Protein AF-A0A7W9QA11-F1 (afdb_monomer_lite)

Organism: NCBI:txid1042984

Sequence (104 aa):
MSYDETKQMRYGPDRNISVVKNGVRRGFFGYDYRELQTDPAWEPDESKAVSLEMRAGQFVMAWSTLMHASCTHADWTRDMRMGFSARYVPTSVQVYPGVSEVEK

Radius of gyration: 16.41 Å; chains: 1; bounding box: 38×33×41 Å

Secondary structure (DSSP, 8-state):
--B-TTSPPPP-HHHHSS-EETTEE--BTTB-GGGGBSSTT----GGG-------TT------TTS--------TT-SSPP---------TTSPSSTT-SS---

InterPro domains:
  IPR008775 Phytanoyl-CoA dioxygenase-like [PF05721] (9-72)

Foldseek 3Di:
DQFAPVDDWDAAQPVFQQDQDPNARDGDNRTDRCSRGPDNPDDDPCVPDDDDDDDPPDDDDDDPPDDDDDHDDDPPDPDDDDDDDDDDDDPPDDDQPPDPDDDD

Structure (mmCIF, N/CA/C/O backbone):
data_AF-A0A7W9QA11-F1
#
_entry.id   AF-A0A7W9QA11-F1
#
loop_
_atom_site.group_PDB
_atom_site.id
_atom_site.type_symbol
_atom_site.label_atom_id
_atom_site.label_alt_id
_atom_site.label_comp_id
_atom_site.label_asym_id
_atom_site.label_entity_id
_atom_site.label_seq_id
_atom_site.pdbx_PDB_ins_code
_atom_site.Cartn_x
_atom_site.Cartn_y
_atom_site.Cartn_z
_atom_site.occupancy
_atom_site.B_iso_or_equiv
_atom_site.auth_seq_id
_atom_site.auth_comp_id
_atom_site.auth_asym_id
_atom_site.auth_atom_id
_atom_site.pdbx_PDB_model_num
ATOM 1 N N . MET A 1 1 ? 3.541 0.460 12.101 1.00 69.75 1 MET A N 1
ATOM 2 C CA . MET A 1 1 ? 3.528 0.897 10.690 1.00 69.75 1 MET A CA 1
ATOM 3 C C . MET A 1 1 ? 4.457 2.098 10.598 1.00 69.75 1 MET A C 1
ATOM 5 O O . MET A 1 1 ? 4.439 2.881 11.535 1.00 69.75 1 MET A O 1
ATOM 9 N N . SER A 1 2 ? 5.280 2.231 9.555 1.00 89.38 2 SER A N 1
ATOM 10 C CA . SER A 1 2 ? 6.220 3.366 9.412 1.00 89.38 2 SER A CA 1
ATOM 11 C C . SER A 1 2 ? 5.569 4.637 8.845 1.00 89.38 2 SER A C 1
ATOM 13 O O . SER A 1 2 ? 6.268 5.575 8.464 1.00 89.38 2 SER A O 1
ATOM 15 N N . TYR A 1 3 ? 4.238 4.646 8.761 1.00 92.56 3 TYR A N 1
ATOM 16 C CA . TYR A 1 3 ? 3.424 5.728 8.230 1.00 92.56 3 TYR A CA 1
ATOM 17 C C . TYR A 1 3 ? 2.408 6.161 9.283 1.00 92.56 3 TYR A C 1
ATOM 19 O O . TYR A 1 3 ? 1.849 5.330 10.001 1.00 92.56 3 TYR A O 1
ATOM 27 N N . ASP A 1 4 ? 2.185 7.465 9.345 1.00 93.38 4 ASP A N 1
ATOM 28 C CA . ASP A 1 4 ? 1.196 8.142 10.162 1.00 93.38 4 ASP A CA 1
ATOM 29 C C . ASP A 1 4 ? 0.109 8.703 9.240 1.00 93.38 4 ASP A C 1
ATOM 31 O O . ASP A 1 4 ? 0.259 9.768 8.640 1.00 93.38 4 ASP A O 1
ATOM 35 N N . GLU A 1 5 ? -0.985 7.955 9.113 1.00 87.19 5 GLU A N 1
ATOM 36 C CA . GLU A 1 5 ? -2.126 8.306 8.259 1.00 87.19 5 GLU A CA 1
ATOM 37 C C . GLU A 1 5 ? -2.995 9.433 8.847 1.00 87.19 5 GLU A C 1
ATOM 39 O O . GLU A 1 5 ? -3.975 9.833 8.225 1.00 87.19 5 GLU A O 1
ATOM 44 N N . THR A 1 6 ? -2.639 9.979 10.019 1.00 89.75 6 THR A N 1
ATOM 45 C CA . THR A 1 6 ? -3.261 11.209 10.539 1.00 89.75 6 THR A CA 1
ATOM 46 C C . THR A 1 6 ? -2.671 12.473 9.906 1.00 89.75 6 THR A C 1
ATOM 48 O O . THR A 1 6 ? -3.276 13.544 9.979 1.00 89.75 6 THR A O 1
ATOM 51 N N . LYS A 1 7 ? -1.505 12.364 9.250 1.00 92.19 7 LYS A N 1
ATOM 52 C CA . LYS A 1 7 ? -0.893 13.457 8.486 1.00 92.19 7 LYS A CA 1
ATOM 53 C C . LYS A 1 7 ? -1.645 13.698 7.176 1.00 92.19 7 LYS A C 1
ATOM 55 O O . LYS A 1 7 ? -2.167 12.778 6.553 1.00 92.19 7 LYS A O 1
ATOM 60 N N . GLN A 1 8 ? -1.630 14.945 6.711 1.00 89.56 8 GLN A N 1
ATOM 61 C CA . GLN A 1 8 ? -2.199 15.319 5.418 1.00 89.56 8 GLN A CA 1
ATOM 62 C C . GLN A 1 8 ? -1.132 15.280 4.316 1.00 89.56 8 GLN A C 1
ATOM 64 O O . GLN A 1 8 ? -0.045 15.834 4.479 1.00 89.56 8 GLN A O 1
ATOM 69 N N . MET A 1 9 ? -1.465 14.674 3.173 1.00 92.06 9 MET A N 1
ATOM 70 C CA . MET A 1 9 ? -0.653 14.752 1.954 1.00 92.06 9 MET A CA 1
ATOM 71 C C . MET A 1 9 ? -1.031 15.979 1.125 1.00 92.06 9 MET A C 1
ATOM 73 O O . MET A 1 9 ? -2.208 16.322 0.993 1.00 92.06 9 MET A O 1
ATOM 77 N N . ARG A 1 10 ? -0.043 16.602 0.485 1.00 91.75 10 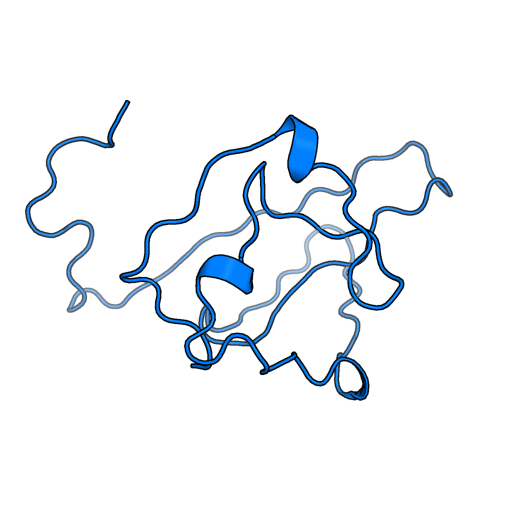ARG A N 1
ATOM 78 C CA . ARG A 1 10 ? -0.264 17.713 -0.444 1.00 91.75 10 ARG A CA 1
ATOM 79 C C . ARG A 1 10 ? -0.538 17.192 -1.850 1.00 91.75 10 ARG A C 1
ATOM 81 O O . ARG A 1 10 ? 0.262 16.451 -2.423 1.00 91.75 10 ARG A O 1
ATOM 88 N N . TYR A 1 11 ? -1.665 17.611 -2.421 1.00 91.56 11 TYR A N 1
ATOM 89 C CA . TYR A 1 11 ? -1.991 17.310 -3.811 1.00 91.56 11 TYR A CA 1
ATOM 90 C C . TYR A 1 11 ? -1.089 18.112 -4.756 1.00 91.56 11 TYR A C 1
ATOM 92 O O . TYR A 1 11 ? -0.961 19.329 -4.627 1.00 91.56 11 TYR A O 1
ATOM 100 N N . GLY A 1 12 ? -0.449 17.429 -5.702 1.00 90.44 12 GLY A N 1
ATOM 101 C CA . GLY A 1 12 ? 0.494 18.036 -6.638 1.00 90.44 12 GLY A CA 1
ATOM 102 C C . GLY A 1 12 ? 0.705 17.159 -7.869 1.00 90.44 12 GLY A C 1
ATOM 103 O O . GLY A 1 12 ? 1.790 16.596 -8.018 1.00 90.44 12 GLY A O 1
ATOM 104 N N . PRO A 1 13 ? -0.299 17.015 -8.751 1.00 86.81 13 PRO A N 1
ATOM 105 C CA . PRO A 1 13 ? -0.278 16.050 -9.850 1.00 86.81 13 PRO A CA 1
ATOM 106 C C . PRO A 1 13 ? 0.889 16.274 -10.817 1.00 86.81 13 PRO A C 1
ATOM 108 O O . PRO A 1 13 ? 1.548 15.308 -11.191 1.00 86.81 13 PRO A O 1
ATOM 111 N N . ASP A 1 14 ? 1.229 17.528 -11.118 1.00 83.31 14 ASP A N 1
ATOM 112 C CA . ASP A 1 14 ? 2.354 17.867 -12.004 1.00 83.31 14 ASP A CA 1
ATOM 113 C C . ASP A 1 14 ? 3.715 17.497 -11.405 1.00 83.31 14 ASP A C 1
ATOM 115 O O . ASP A 1 14 ? 4.671 17.212 -12.121 1.00 83.31 14 ASP A O 1
ATOM 119 N N . ARG A 1 15 ? 3.809 17.503 -10.070 1.00 78.25 15 ARG A N 1
ATOM 120 C CA . ARG A 1 15 ? 5.044 17.205 -9.334 1.00 78.25 15 ARG A CA 1
ATOM 121 C C . ARG A 1 15 ? 5.187 15.723 -9.011 1.00 78.25 15 ARG A C 1
ATOM 123 O O . ARG A 1 15 ? 6.306 15.259 -8.835 1.00 78.25 15 ARG A O 1
ATOM 130 N N . ASN A 1 16 ? 4.070 15.001 -8.917 1.00 81.31 16 ASN A N 1
ATOM 131 C CA . ASN A 1 16 ? 4.011 13.634 -8.395 1.00 81.31 16 ASN A CA 1
ATOM 132 C C . ASN A 1 16 ? 3.711 12.572 -9.467 1.00 81.31 16 ASN A C 1
ATOM 134 O O . ASN A 1 16 ? 3.719 11.374 -9.166 1.00 81.31 16 ASN A O 1
ATOM 138 N N . ILE A 1 17 ? 3.478 12.976 -10.719 1.00 74.25 17 ILE A N 1
ATOM 139 C CA . ILE A 1 17 ? 3.433 12.068 -11.868 1.00 74.25 17 ILE A CA 1
ATOM 140 C C . ILE A 1 17 ? 4.869 11.689 -12.257 1.00 74.25 17 ILE A C 1
ATOM 142 O O . ILE A 1 17 ? 5.671 12.525 -12.653 1.00 74.25 17 ILE A O 1
ATOM 146 N N . SER A 1 18 ? 5.189 10.395 -12.177 1.00 71.69 18 SER A N 1
ATOM 147 C CA . SER A 1 18 ? 6.455 9.814 -12.666 1.00 71.69 18 SER A CA 1
ATOM 148 C C . SER A 1 18 ? 7.739 10.225 -11.927 1.00 71.69 18 SER A C 1
ATOM 150 O O . SER A 1 18 ? 8.822 10.183 -12.510 1.00 71.69 18 SER A O 1
ATOM 152 N N . VAL A 1 19 ? 7.654 10.542 -10.632 1.00 85.19 19 VAL A N 1
ATOM 153 C CA . VAL A 1 19 ? 8.840 10.776 -9.790 1.00 85.19 19 VAL A CA 1
ATOM 154 C C . VAL A 1 19 ? 9.668 9.494 -9.677 1.00 85.19 19 VAL A C 1
ATOM 156 O O . VAL A 1 19 ? 9.137 8.424 -9.367 1.00 85.19 19 VAL A O 1
ATOM 159 N N . VAL A 1 20 ? 10.978 9.593 -9.906 1.00 89.25 20 VAL A N 1
ATOM 160 C CA . VAL A 1 20 ? 11.912 8.483 -9.681 1.00 89.25 20 VAL A CA 1
ATOM 161 C C . VAL A 1 20 ? 12.254 8.420 -8.193 1.00 89.25 20 VAL A C 1
ATOM 163 O O . VAL A 1 20 ? 12.779 9.376 -7.629 1.00 89.25 20 VAL A O 1
ATOM 166 N N . LYS A 1 21 ? 11.945 7.290 -7.556 1.00 89.81 21 LYS A N 1
ATOM 167 C CA . LYS A 1 21 ? 12.222 6.995 -6.145 1.00 89.81 21 LYS A CA 1
ATOM 168 C C . LYS A 1 21 ? 13.038 5.709 -6.105 1.00 89.81 21 LYS A C 1
ATOM 170 O O . LYS A 1 21 ? 12.569 4.690 -6.605 1.00 89.81 21 LYS A O 1
ATOM 175 N N . ASN A 1 22 ? 14.269 5.779 -5.601 1.00 87.62 22 ASN A N 1
ATOM 176 C CA . ASN A 1 22 ? 15.206 4.648 -5.559 1.00 87.62 22 ASN A CA 1
ATOM 177 C C . ASN A 1 22 ? 15.358 3.932 -6.916 1.00 87.62 22 ASN A C 1
ATOM 179 O O . ASN A 1 22 ? 15.342 2.711 -7.012 1.00 87.62 22 ASN A O 1
ATOM 183 N N . GLY A 1 23 ? 15.460 4.715 -7.997 1.00 88.88 23 GLY A N 1
ATOM 184 C CA . GLY A 1 23 ? 15.621 4.202 -9.363 1.00 88.88 23 GLY A CA 1
ATOM 185 C C . GLY A 1 23 ? 14.331 3.724 -10.045 1.00 88.88 23 GLY A C 1
ATOM 186 O O . GLY A 1 23 ? 14.3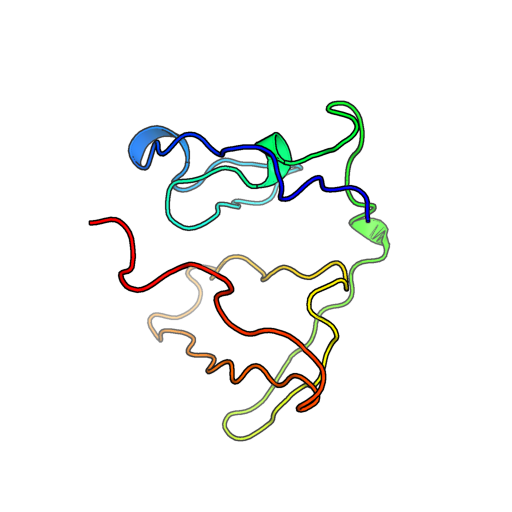68 3.400 -11.230 1.00 88.88 23 GLY A O 1
ATOM 187 N N . VAL A 1 24 ? 13.180 3.732 -9.360 1.00 89.00 24 VAL A N 1
ATOM 188 C CA . VAL A 1 24 ? 11.890 3.279 -9.909 1.00 89.00 24 VAL A CA 1
ATOM 189 C C . VAL A 1 24 ? 10.909 4.446 -10.029 1.00 89.00 24 VAL A C 1
ATOM 191 O O . VAL A 1 24 ? 10.751 5.241 -9.105 1.00 89.00 24 VAL A O 1
ATOM 194 N N . ARG A 1 25 ? 10.200 4.555 -11.162 1.00 89.94 25 ARG A N 1
ATOM 195 C CA . ARG A 1 25 ? 9.115 5.540 -11.325 1.00 89.94 25 ARG A CA 1
ATOM 196 C C . ARG A 1 25 ? 7.931 5.145 -10.441 1.00 89.94 25 ARG A C 1
ATOM 198 O O . ARG A 1 25 ? 7.325 4.096 -10.652 1.00 89.94 25 ARG A O 1
ATOM 205 N N . ARG A 1 26 ? 7.591 5.978 -9.455 1.00 91.50 26 ARG A N 1
ATOM 206 C CA . ARG A 1 26 ? 6.515 5.716 -8.486 1.00 91.50 26 ARG A CA 1
ATOM 207 C C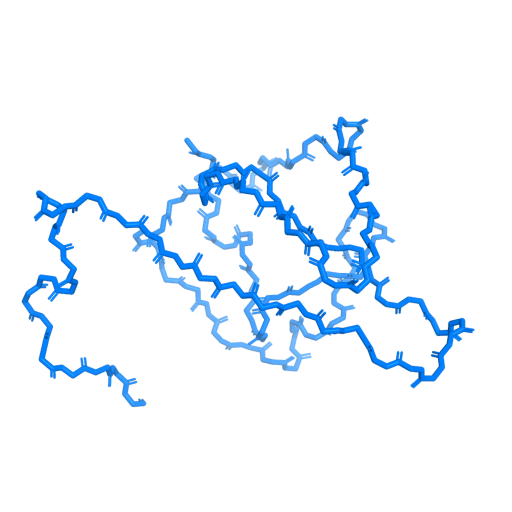 . ARG A 1 26 ? 5.731 6.990 -8.171 1.00 91.50 26 ARG A C 1
ATOM 209 O O . ARG A 1 26 ? 6.292 8.077 -8.082 1.00 91.50 26 ARG A O 1
ATOM 216 N N . GLY A 1 27 ? 4.439 6.835 -7.906 1.00 91.56 27 GLY A N 1
ATOM 217 C CA . GLY A 1 27 ? 3.547 7.917 -7.485 1.00 91.56 27 GLY A CA 1
ATOM 218 C C . GLY A 1 27 ? 2.316 7.369 -6.766 1.00 91.56 27 GLY A C 1
ATOM 219 O O . GLY A 1 27 ? 2.141 6.153 -6.686 1.00 91.56 27 GLY A O 1
ATOM 220 N N . PHE A 1 28 ? 1.476 8.263 -6.244 1.00 93.44 28 PHE A N 1
ATOM 221 C CA . PHE A 1 28 ? 0.231 7.898 -5.569 1.00 93.44 28 PHE A CA 1
ATOM 222 C C . PHE A 1 28 ? -0.899 8.853 -5.973 1.00 93.44 28 PHE A C 1
ATOM 224 O O . PHE A 1 28 ? -1.226 9.778 -5.244 1.00 93.44 28 PHE A O 1
ATOM 231 N N . PHE A 1 29 ? -1.462 8.673 -7.173 1.00 91.81 29 PHE A N 1
ATOM 232 C CA . PHE A 1 29 ? -2.627 9.436 -7.665 1.00 91.81 29 PHE A CA 1
ATOM 233 C C . PHE A 1 29 ? -2.490 10.975 -7.579 1.00 91.81 29 PHE A C 1
ATOM 235 O O . PHE A 1 29 ? -3.452 11.679 -7.294 1.00 91.81 29 PHE A O 1
ATOM 242 N N . GLY A 1 30 ? -1.286 11.507 -7.817 1.00 92.38 30 GLY A N 1
ATOM 243 C CA . GLY A 1 30 ? -0.988 12.943 -7.695 1.00 92.38 30 GLY A CA 1
ATOM 244 C C . GLY A 1 30 ? -0.481 13.385 -6.315 1.00 92.38 30 GLY A C 1
ATOM 245 O O . GLY A 1 30 ? -0.123 14.549 -6.143 1.00 92.38 30 GLY A O 1
ATOM 246 N N . TYR A 1 31 ? -0.363 12.458 -5.367 1.00 93.38 31 TYR A N 1
ATOM 247 C CA . TYR A 1 31 ? 0.265 12.633 -4.056 1.00 93.38 31 TYR A CA 1
ATOM 248 C C . TYR A 1 31 ? 1.599 11.873 -3.954 1.00 93.38 31 TYR A C 1
ATOM 250 O O . TYR A 1 31 ? 1.941 11.033 -4.799 1.00 93.38 31 TYR A O 1
ATOM 258 N N . ASP A 1 32 ? 2.334 12.136 -2.871 1.00 94.00 32 ASP A N 1
ATOM 259 C CA . ASP A 1 32 ? 3.512 11.377 -2.458 1.00 94.00 32 ASP A CA 1
ATOM 260 C C . ASP A 1 32 ? 3.305 10.759 -1.067 1.00 94.00 32 ASP A C 1
ATOM 262 O O . ASP A 1 32 ? 3.392 11.443 -0.052 1.00 94.00 32 ASP A O 1
ATOM 266 N N . TYR A 1 33 ? 3.098 9.438 -1.017 1.00 94.25 33 TYR A N 1
ATOM 267 C CA . TYR A 1 33 ? 2.871 8.701 0.235 1.00 94.25 33 TYR A CA 1
ATOM 268 C C . TYR A 1 33 ? 4.040 8.797 1.235 1.00 94.25 33 TYR A C 1
ATOM 270 O O . TYR A 1 33 ? 3.867 8.501 2.414 1.00 94.25 33 TYR A O 1
ATOM 278 N N . ARG A 1 34 ? 5.238 9.226 0.801 1.00 93.75 34 ARG A N 1
ATOM 279 C CA . ARG A 1 34 ? 6.372 9.479 1.708 1.00 93.75 34 ARG A CA 1
ATOM 280 C C . ARG A 1 34 ? 6.104 10.626 2.682 1.00 93.75 34 ARG A C 1
ATOM 282 O O . ARG A 1 34 ? 6.658 10.616 3.771 1.00 93.75 34 ARG A O 1
ATOM 289 N N . GLU A 1 35 ? 5.217 11.566 2.343 1.00 94.62 35 GLU A N 1
ATOM 290 C CA . GLU A 1 35 ? 4.820 12.645 3.264 1.00 94.62 35 GLU A CA 1
ATOM 291 C C . GLU A 1 35 ? 4.143 12.109 4.540 1.00 94.62 35 GLU A C 1
ATOM 293 O O . GLU A 1 35 ? 4.157 12.773 5.576 1.00 94.62 35 GLU A O 1
ATOM 298 N N . LEU A 1 36 ? 3.608 10.885 4.487 1.00 95.38 36 LEU A N 1
ATOM 299 C CA . LEU A 1 36 ? 3.019 10.205 5.635 1.00 95.38 36 LEU A CA 1
ATOM 300 C C . LEU A 1 36 ? 4.047 9.457 6.492 1.00 95.38 36 LEU A C 1
ATOM 302 O O . LEU A 1 36 ? 3.676 8.946 7.543 1.00 95.38 36 LEU A O 1
ATOM 306 N N . GLN A 1 37 ? 5.320 9.348 6.096 1.00 95.88 37 GLN A N 1
ATOM 307 C CA . GLN A 1 37 ? 6.312 8.621 6.895 1.00 95.88 37 GLN A CA 1
ATOM 308 C C . GLN A 1 37 ? 6.431 9.226 8.299 1.00 95.88 37 GLN A C 1
ATOM 310 O O . GLN A 1 37 ? 6.444 10.448 8.480 1.00 95.88 37 GLN A O 1
ATOM 315 N N . THR A 1 38 ? 6.498 8.371 9.320 1.00 94.06 38 THR A N 1
ATOM 316 C CA . THR A 1 38 ? 6.729 8.817 10.700 1.00 94.06 38 THR A CA 1
ATOM 317 C C . THR A 1 38 ? 8.123 9.434 10.828 1.00 94.06 38 THR A C 1
ATOM 319 O O . THR A 1 38 ? 8.251 10.523 11.382 1.00 94.06 38 THR A O 1
ATOM 322 N N . ASP A 1 39 ? 9.125 8.770 10.247 1.00 94.56 39 ASP A N 1
ATOM 323 C CA . ASP A 1 39 ? 10.505 9.240 10.114 1.00 94.56 39 ASP A CA 1
ATOM 324 C C . ASP A 1 39 ? 10.806 9.557 8.633 1.00 94.56 39 ASP A C 1
ATOM 326 O O . ASP A 1 39 ? 10.794 8.634 7.815 1.00 94.56 39 ASP A O 1
ATOM 330 N N . PRO A 1 40 ? 11.081 10.823 8.265 1.00 92.75 40 PRO A N 1
ATOM 331 C CA . PRO A 1 40 ? 11.404 11.208 6.888 1.00 92.75 40 PRO A CA 1
ATOM 332 C C . PRO A 1 40 ? 12.686 10.582 6.320 1.00 92.75 40 PRO A C 1
ATOM 334 O O . PRO A 1 40 ? 12.876 10.610 5.106 1.00 92.75 40 PRO A O 1
ATOM 337 N N . ALA A 1 41 ? 13.585 10.078 7.171 1.00 93.56 41 ALA A N 1
ATOM 338 C CA . ALA A 1 41 ? 14.811 9.403 6.747 1.00 93.56 41 ALA A CA 1
ATOM 339 C C . ALA A 1 41 ? 14.618 7.891 6.548 1.00 93.56 41 ALA A C 1
ATOM 341 O O . ALA A 1 41 ? 15.512 7.213 6.039 1.00 93.56 41 ALA A O 1
ATOM 342 N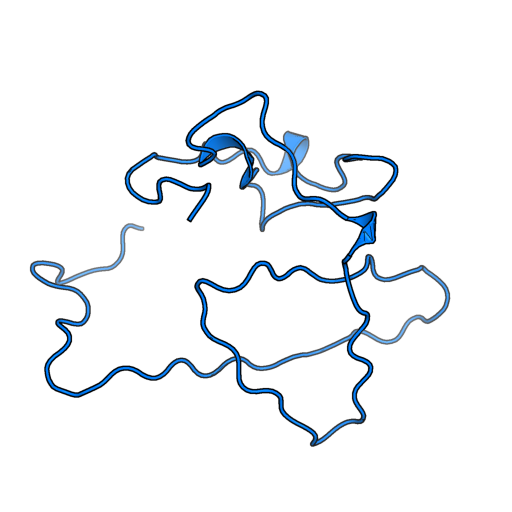 N . TRP A 1 42 ? 13.473 7.346 6.963 1.00 94.44 42 TRP A N 1
ATOM 343 C CA . TRP A 1 42 ? 13.177 5.933 6.795 1.00 94.44 42 TRP A CA 1
ATOM 344 C C . TRP A 1 42 ? 12.814 5.617 5.341 1.00 94.44 42 TRP A C 1
ATOM 346 O O . TRP A 1 42 ? 12.028 6.315 4.699 1.00 94.44 42 TRP A O 1
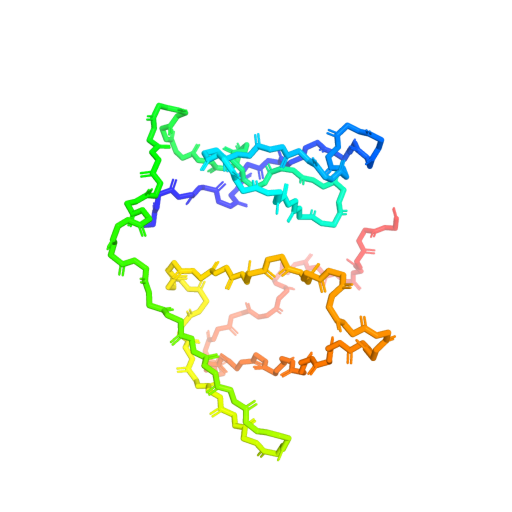ATOM 356 N N . GLU A 1 43 ? 13.316 4.490 4.843 1.00 93.31 43 GLU A N 1
ATOM 357 C CA . GLU A 1 43 ? 12.968 3.963 3.527 1.00 93.31 43 GLU A CA 1
ATOM 358 C C . GLU A 1 43 ? 12.520 2.497 3.622 1.00 93.31 43 GLU A C 1
ATOM 360 O O . GLU A 1 43 ? 13.028 1.742 4.460 1.00 93.31 43 GLU A O 1
ATOM 365 N N . PRO A 1 44 ? 11.577 2.056 2.768 1.00 93.38 44 PRO A N 1
ATOM 366 C CA . PRO A 1 44 ? 11.273 0.641 2.624 1.00 93.38 44 PRO A CA 1
ATOM 367 C C . PRO A 1 44 ? 12.515 -0.146 2.190 1.00 93.38 44 PRO A C 1
ATOM 369 O O . PRO A 1 44 ? 13.209 0.239 1.252 1.00 93.38 44 PRO A O 1
ATOM 372 N N . ASP A 1 45 ? 12.748 -1.298 2.814 1.00 94.06 45 ASP A N 1
ATOM 373 C CA . ASP A 1 45 ? 13.773 -2.244 2.369 1.00 94.06 45 ASP A CA 1
ATOM 374 C C . ASP A 1 45 ? 13.289 -2.985 1.110 1.00 94.06 45 ASP A C 1
ATOM 376 O O . ASP A 1 45 ? 12.753 -4.095 1.177 1.00 94.06 45 ASP A O 1
ATOM 380 N N . GLU A 1 46 ? 13.439 -2.342 -0.053 1.00 93.12 46 GLU A N 1
ATOM 381 C CA . GLU A 1 46 ? 13.001 -2.895 -1.341 1.00 93.12 46 GLU A CA 1
ATOM 382 C C . GLU A 1 46 ? 13.765 -4.179 -1.728 1.00 93.12 46 GLU A C 1
ATOM 384 O O . GLU A 1 46 ? 13.275 -4.937 -2.563 1.00 93.12 46 GLU A O 1
ATOM 389 N N . SER A 1 47 ? 14.898 -4.502 -1.080 1.00 95.06 47 SER A N 1
ATOM 390 C CA . SER A 1 47 ? 15.633 -5.758 -1.321 1.00 95.06 47 SER A CA 1
ATOM 391 C C . SER A 1 47 ? 14.862 -7.009 -0.882 1.00 95.06 47 SER A C 1
ATOM 393 O O . SER A 1 47 ? 15.117 -8.107 -1.373 1.00 95.06 47 SER A O 1
ATOM 395 N N . LYS A 1 48 ? 13.888 -6.840 0.020 1.00 95.75 48 LYS A N 1
ATOM 396 C CA . LYS A 1 48 ? 13.001 -7.906 0.509 1.00 95.75 48 LYS A CA 1
ATOM 397 C C . LYS A 1 48 ? 11.656 -7.944 -0.214 1.00 95.75 48 LYS A C 1
ATOM 399 O O . LYS A 1 48 ? 10.798 -8.752 0.142 1.00 95.75 48 LYS A O 1
ATOM 404 N N . ALA A 1 49 ? 11.437 -7.063 -1.190 1.00 96.12 49 ALA A N 1
ATOM 405 C CA . ALA A 1 49 ? 10.196 -7.038 -1.946 1.00 96.12 49 ALA A CA 1
ATOM 406 C C . ALA A 1 49 ? 10.061 -8.302 -2.809 1.00 96.12 49 ALA A C 1
ATOM 408 O O . ALA A 1 49 ? 11.008 -8.737 -3.463 1.00 96.12 49 ALA A O 1
ATOM 409 N N . VAL A 1 50 ? 8.856 -8.869 -2.839 1.00 96.94 50 VAL A N 1
ATOM 410 C CA . VAL A 1 50 ? 8.521 -10.026 -3.677 1.00 96.94 50 VAL A CA 1
ATOM 411 C C . VAL A 1 50 ? 7.502 -9.624 -4.735 1.00 96.94 50 VAL A C 1
ATOM 413 O O . VAL A 1 50 ? 6.545 -8.902 -4.449 1.00 96.94 50 VAL A O 1
ATOM 416 N N . SER A 1 51 ? 7.710 -10.085 -5.970 1.00 96.56 51 SER A N 1
ATOM 417 C CA . SER A 1 51 ? 6.755 -9.869 -7.059 1.00 96.56 51 SER A CA 1
ATOM 418 C C . SER A 1 51 ? 5.627 -10.889 -6.975 1.00 96.56 51 SER A C 1
ATOM 420 O O . SER A 1 51 ? 5.873 -12.081 -6.799 1.00 96.56 51 SER A O 1
ATOM 422 N N . LEU A 1 52 ? 4.391 -10.416 -7.124 1.00 96.94 52 LEU A N 1
ATOM 423 C CA . LEU A 1 52 ? 3.205 -11.261 -7.161 1.00 96.94 52 LEU A CA 1
ATOM 424 C C . LEU A 1 52 ? 2.566 -11.184 -8.548 1.00 96.94 52 LEU A C 1
ATOM 426 O O . LEU A 1 52 ? 1.775 -10.288 -8.838 1.00 96.94 52 LEU A O 1
ATOM 430 N N . GLU A 1 53 ? 2.934 -12.126 -9.408 1.00 96.19 53 GLU A N 1
ATOM 431 C CA . GLU A 1 53 ? 2.333 -12.276 -10.731 1.00 96.19 53 GLU A CA 1
ATOM 432 C C . GLU A 1 53 ? 1.027 -13.064 -10.643 1.00 96.19 53 GLU A C 1
ATOM 434 O O . GLU A 1 53 ? 0.923 -14.060 -9.925 1.00 96.19 53 GLU A O 1
ATOM 439 N N . MET A 1 54 ? 0.011 -12.612 -11.376 1.00 97.69 54 MET A N 1
ATOM 440 C CA . MET A 1 54 ? -1.334 -13.175 -11.315 1.00 97.69 54 MET A CA 1
ATOM 441 C C . MET A 1 54 ? -1.947 -13.249 -12.711 1.00 97.69 54 MET A C 1
ATOM 443 O O . MET A 1 54 ? -1.787 -12.344 -13.529 1.00 97.69 54 MET A O 1
ATOM 447 N N . ARG A 1 55 ? -2.690 -14.324 -12.970 1.00 98.06 55 ARG A N 1
ATOM 448 C CA . ARG A 1 55 ? -3.520 -14.497 -14.166 1.00 98.06 55 ARG A CA 1
ATOM 449 C C . ARG A 1 55 ? -4.898 -13.875 -13.945 1.00 98.06 55 ARG A C 1
ATOM 451 O O . ARG A 1 55 ? -5.371 -13.778 -12.811 1.00 98.06 55 ARG A O 1
ATOM 458 N N . ALA A 1 56 ? -5.570 -13.506 -15.036 1.00 98.06 56 ALA A N 1
ATOM 459 C CA . ALA A 1 56 ? -6.945 -13.016 -14.982 1.00 98.06 56 ALA A CA 1
ATOM 460 C C . ALA A 1 56 ? -7.854 -14.015 -14.235 1.00 98.06 56 ALA A C 1
ATOM 462 O O . ALA A 1 56 ? -7.843 -15.210 -14.527 1.00 98.06 56 ALA A O 1
ATOM 463 N N . GLY A 1 57 ? -8.609 -13.516 -13.253 1.00 98.25 57 GLY A N 1
ATOM 464 C CA . GLY A 1 57 ? -9.488 -14.316 -12.391 1.00 98.25 57 GLY A CA 1
ATOM 465 C C . GLY A 1 57 ? -8.872 -14.771 -11.061 1.00 98.25 57 GLY A C 1
ATOM 466 O O . GLY A 1 57 ? -9.610 -15.231 -10.193 1.00 98.25 57 GLY A O 1
ATOM 467 N N . GLN A 1 58 ? -7.559 -14.624 -10.851 1.00 98.62 58 GLN A N 1
ATOM 468 C CA . GLN A 1 58 ? -6.943 -14.875 -9.542 1.00 98.62 58 GLN A CA 1
ATOM 469 C C . GLN A 1 58 ? -7.135 -13.686 -8.587 1.00 98.62 58 GLN A C 1
ATOM 471 O O . GLN A 1 58 ? -7.291 -12.544 -9.020 1.00 98.62 58 GLN A O 1
ATOM 476 N N . PHE A 1 59 ? -7.072 -13.948 -7.278 1.00 98.44 59 PHE A N 1
ATOM 477 C CA . PHE A 1 59 ? -7.101 -12.923 -6.231 1.00 98.44 59 PHE A CA 1
ATOM 478 C C . PHE A 1 59 ? -6.006 -13.167 -5.183 1.00 98.44 59 PHE A C 1
ATOM 480 O O . PHE A 1 59 ? -5.507 -14.281 -5.030 1.00 98.44 59 PHE A O 1
ATOM 487 N N . VAL A 1 60 ? -5.647 -12.109 -4.458 1.00 98.06 60 VAL A N 1
ATOM 488 C CA . VAL A 1 60 ? -4.761 -12.151 -3.291 1.00 98.06 60 VAL A CA 1
ATOM 489 C C . VAL A 1 60 ? -5.454 -11.460 -2.126 1.00 98.06 60 VAL A C 1
ATOM 491 O O . VAL A 1 60 ? -6.147 -10.460 -2.314 1.00 98.06 60 VAL A O 1
ATOM 494 N N . MET A 1 61 ? -5.272 -11.996 -0.922 1.00 98.31 61 MET A N 1
ATOM 495 C CA . MET A 1 61 ? -5.708 -11.359 0.315 1.00 98.31 61 MET A CA 1
ATOM 496 C C . MET A 1 61 ? -4.482 -10.892 1.085 1.00 98.31 61 MET A C 1
ATOM 498 O O . MET A 1 61 ? -3.571 -11.674 1.348 1.00 98.31 61 MET A O 1
ATOM 502 N N . ALA A 1 62 ? -4.472 -9.618 1.451 1.00 97.12 62 ALA A N 1
ATOM 503 C CA . ALA A 1 62 ? -3.425 -9.021 2.257 1.00 97.12 62 ALA A CA 1
ATOM 504 C C . ALA A 1 62 ? -4.037 -7.984 3.196 1.00 97.12 62 ALA A C 1
ATOM 506 O O . ALA A 1 62 ? -5.031 -7.333 2.865 1.00 97.12 62 ALA A O 1
ATOM 507 N N . TRP A 1 63 ? -3.424 -7.818 4.363 1.00 97.62 63 TRP A N 1
ATOM 508 C CA . TRP A 1 63 ? -3.729 -6.693 5.236 1.00 97.62 63 TRP A CA 1
ATOM 509 C C . TRP A 1 63 ? -3.334 -5.384 4.554 1.00 97.62 63 TRP A C 1
ATOM 511 O O . TRP A 1 63 ? -2.259 -5.302 3.967 1.00 97.62 63 TRP A O 1
ATOM 521 N N . SER A 1 64 ? -4.153 -4.336 4.680 1.00 95.06 64 SER A N 1
ATOM 522 C CA . SER A 1 64 ? -3.788 -3.001 4.178 1.00 95.06 64 SER A CA 1
ATOM 523 C C . SER A 1 64 ? -2.544 -2.435 4.866 1.00 95.06 64 SER A C 1
ATOM 525 O O . SER A 1 64 ? -1.849 -1.612 4.284 1.00 95.06 64 SER A O 1
ATOM 527 N N . THR A 1 65 ? -2.244 -2.910 6.078 1.00 94.25 65 THR A N 1
ATOM 528 C CA . THR A 1 65 ? -1.053 -2.551 6.853 1.00 94.25 65 THR A CA 1
ATOM 529 C C . THR A 1 65 ? 0.230 -3.233 6.366 1.00 94.25 65 THR A C 1
ATOM 531 O O . THR A 1 65 ? 1.316 -2.886 6.833 1.00 94.25 65 THR A O 1
ATOM 534 N N . LEU A 1 66 ? 0.129 -4.200 5.443 1.00 95.25 66 LEU A N 1
ATOM 535 C CA . LEU A 1 66 ? 1.281 -4.802 4.777 1.00 95.25 66 LEU A CA 1
ATOM 536 C C . LEU A 1 66 ? 1.960 -3.758 3.886 1.00 95.25 66 LEU A C 1
ATOM 538 O O . LEU A 1 66 ? 1.286 -3.029 3.162 1.00 95.25 66 LEU A O 1
ATOM 542 N N . MET A 1 67 ? 3.291 -3.735 3.860 1.00 95.69 67 MET A N 1
ATOM 543 C CA . MET A 1 67 ? 4.023 -2.972 2.848 1.00 95.69 67 MET A CA 1
ATOM 544 C C . MET A 1 67 ? 3.732 -3.550 1.462 1.00 95.69 67 MET A C 1
ATOM 546 O O . MET A 1 67 ? 4.134 -4.671 1.157 1.00 95.69 67 MET A O 1
ATOM 550 N N . HIS A 1 68 ? 3.027 -2.792 0.627 1.00 96.25 68 HIS A N 1
ATOM 551 C CA . HIS A 1 68 ? 2.670 -3.208 -0.722 1.00 96.25 68 HIS A CA 1
ATOM 552 C C . HIS A 1 68 ? 2.806 -2.043 -1.703 1.00 96.25 68 HIS A C 1
ATOM 554 O O . HIS A 1 68 ? 2.587 -0.881 -1.370 1.00 96.25 68 HIS A O 1
ATOM 560 N N . ALA A 1 69 ? 3.186 -2.373 -2.931 1.00 95.81 69 ALA A N 1
ATOM 561 C CA . ALA A 1 69 ? 3.301 -1.446 -4.045 1.00 95.81 69 ALA A CA 1
ATOM 562 C C . ALA A 1 69 ? 3.004 -2.206 -5.345 1.00 95.81 69 ALA A C 1
ATOM 564 O O . ALA A 1 69 ? 2.713 -3.401 -5.327 1.00 95.81 69 ALA A O 1
ATOM 565 N N . SER A 1 70 ? 3.095 -1.526 -6.485 1.00 94.62 70 SER A N 1
ATOM 566 C CA . SER A 1 70 ? 3.086 -2.200 -7.784 1.00 94.62 70 SER A CA 1
ATOM 567 C C . SER A 1 70 ? 4.288 -1.790 -8.620 1.00 94.62 70 SER A C 1
ATOM 569 O O . SER A 1 70 ? 4.841 -0.700 -8.442 1.00 94.62 70 SER A O 1
ATOM 571 N N . CYS A 1 71 ? 4.708 -2.686 -9.508 1.00 92.31 71 CYS A N 1
ATOM 572 C CA . CYS A 1 71 ? 5.706 -2.383 -10.520 1.00 92.31 71 CYS A CA 1
ATOM 573 C C . CYS A 1 71 ? 5.162 -1.332 -11.491 1.00 92.31 71 CYS A C 1
ATOM 575 O O . CYS A 1 71 ? 3.958 -1.279 -11.766 1.00 92.31 71 CYS A O 1
ATOM 577 N N . THR A 1 72 ? 6.061 -0.517 -12.035 1.00 89.94 72 THR A N 1
ATOM 578 C CA . THR A 1 72 ? 5.733 0.359 -13.159 1.00 89.94 72 THR A CA 1
ATOM 579 C C . THR A 1 72 ? 5.236 -0.483 -14.327 1.00 89.94 72 THR A C 1
ATOM 581 O O . THR A 1 72 ? 5.823 -1.524 -14.624 1.00 89.94 72 THR A O 1
ATOM 584 N N . HIS A 1 73 ? 4.196 -0.023 -15.020 1.00 90.31 73 HIS A N 1
ATOM 585 C CA . HIS A 1 73 ? 3.850 -0.602 -16.310 1.00 90.31 73 HIS A CA 1
ATOM 586 C C . HIS A 1 73 ? 4.977 -0.262 -17.289 1.00 90.31 73 HIS A C 1
ATOM 588 O O . HIS A 1 73 ? 5.172 0.904 -17.631 1.00 90.31 73 HIS A O 1
ATOM 594 N N . ALA A 1 74 ? 5.783 -1.256 -17.653 1.00 77.00 74 ALA A N 1
ATOM 595 C CA . ALA A 1 74 ? 6.804 -1.083 -18.671 1.00 77.00 74 ALA A CA 1
ATOM 596 C C . ALA A 1 74 ? 6.116 -0.988 -20.039 1.00 77.00 74 ALA A C 1
ATOM 598 O O . ALA A 1 74 ? 5.126 -1.680 -20.277 1.00 77.00 74 ALA A O 1
ATOM 599 N N . ASP A 1 75 ? 6.628 -0.150 -20.940 1.00 74.31 75 ASP A N 1
ATOM 600 C CA . ASP A 1 75 ? 6.060 0.097 -22.278 1.00 74.31 75 ASP A CA 1
ATOM 601 C C . ASP A 1 75 ? 6.253 -1.101 -23.244 1.00 74.31 75 ASP A C 1
ATOM 603 O O . ASP A 1 75 ? 6.480 -0.939 -24.439 1.00 74.31 75 ASP A O 1
ATOM 607 N N . TRP A 1 76 ? 6.220 -2.329 -22.718 1.00 80.25 76 TRP A N 1
ATOM 608 C CA . TRP A 1 76 ? 6.433 -3.588 -23.440 1.00 80.25 76 TRP A CA 1
ATOM 609 C C . TRP A 1 76 ? 5.149 -4.124 -24.079 1.00 80.25 76 TRP A C 1
ATOM 611 O O . TRP A 1 76 ? 5.207 -4.945 -24.990 1.00 80.25 76 TRP A O 1
ATOM 621 N N . THR A 1 77 ? 3.989 -3.657 -23.612 1.00 90.50 77 THR A N 1
ATOM 622 C CA . THR A 1 77 ? 2.675 -3.932 -24.200 1.00 90.50 77 THR A CA 1
ATOM 623 C C . THR A 1 77 ? 1.834 -2.658 -24.236 1.00 90.50 77 THR A C 1
ATOM 625 O O . THR A 1 77 ? 2.060 -1.724 -23.464 1.00 90.50 77 THR A O 1
ATOM 628 N N . ARG A 1 78 ? 0.859 -2.626 -25.150 1.00 90.06 78 ARG A N 1
ATOM 629 C CA . ARG A 1 78 ? -0.172 -1.581 -25.237 1.00 90.06 78 ARG A CA 1
ATOM 630 C C . ARG A 1 78 ? -1.403 -1.897 -24.387 1.00 90.06 78 ARG A C 1
ATOM 632 O O . ARG A 1 78 ? -2.265 -1.033 -24.243 1.00 90.06 78 ARG A O 1
ATOM 639 N N . ASP A 1 79 ? -1.493 -3.114 -23.861 1.00 93.81 79 ASP A N 1
ATOM 640 C CA . ASP A 1 79 ? -2.615 -3.551 -23.039 1.00 93.81 79 ASP A CA 1
ATOM 641 C C . ASP A 1 79 ? -2.523 -2.936 -21.643 1.00 93.81 79 ASP A C 1
ATOM 643 O O . ASP A 1 79 ? -1.444 -2.839 -21.065 1.00 93.81 79 ASP A O 1
ATOM 647 N N . MET A 1 80 ? -3.660 -2.530 -21.080 1.00 94.81 80 MET A N 1
ATOM 648 C CA . MET A 1 80 ? -3.712 -2.011 -19.714 1.00 94.81 80 MET A CA 1
ATOM 649 C C . MET A 1 80 ? -3.803 -3.145 -18.685 1.00 94.81 80 MET A C 1
ATOM 651 O O . MET A 1 80 ? -4.444 -4.170 -18.919 1.00 94.81 80 MET A O 1
ATOM 655 N N . ARG A 1 81 ? -3.227 -2.933 -17.496 1.00 95.12 81 ARG A N 1
ATOM 656 C CA . ARG A 1 81 ? -3.422 -3.823 -16.343 1.00 95.12 81 ARG A CA 1
ATOM 657 C C . ARG A 1 81 ? -4.575 -3.325 -15.476 1.00 95.12 81 ARG A C 1
ATOM 659 O O . ARG A 1 81 ? -4.521 -2.208 -14.967 1.00 95.12 81 ARG A O 1
ATOM 666 N N . MET A 1 82 ? -5.548 -4.195 -15.205 1.00 96.69 82 MET A N 1
ATOM 667 C CA . MET A 1 82 ? -6.641 -3.934 -14.264 1.00 96.69 82 MET A CA 1
ATOM 668 C C . MET A 1 82 ? -6.536 -4.840 -13.036 1.00 96.69 82 MET A C 1
ATOM 670 O O . MET A 1 82 ? -6.321 -6.042 -13.155 1.00 96.69 82 MET A O 1
ATOM 674 N N . GLY A 1 83 ? -6.710 -4.258 -11.851 1.00 96.88 83 GLY A N 1
ATOM 675 C CA . GLY A 1 83 ? -6.895 -4.989 -10.601 1.00 96.88 83 GLY A CA 1
ATOM 676 C C . GLY A 1 83 ? -8.078 -4.399 -9.843 1.00 96.88 83 GLY A C 1
ATOM 677 O O . GLY A 1 83 ? -8.215 -3.180 -9.783 1.00 96.88 83 GLY A O 1
ATOM 678 N N . PHE A 1 84 ? -8.923 -5.254 -9.273 1.00 98.06 84 PHE A N 1
ATOM 679 C CA . PHE A 1 84 ? -10.077 -4.843 -8.476 1.00 98.06 84 PHE A CA 1
ATOM 680 C C . PHE A 1 84 ? -9.819 -5.132 -6.996 1.00 98.06 84 PHE A C 1
ATOM 682 O O . PHE A 1 84 ? -9.386 -6.229 -6.645 1.00 98.06 84 PHE A O 1
ATOM 689 N N . SER A 1 85 ? -10.074 -4.151 -6.128 1.00 97.75 85 SER A N 1
ATOM 690 C CA . SER A 1 85 ? -9.866 -4.275 -4.684 1.00 97.75 85 SER A CA 1
ATOM 691 C C . SER A 1 85 ? -11.197 -4.171 -3.950 1.00 97.75 85 SER A C 1
ATOM 693 O O . SER A 1 85 ? -11.872 -3.148 -4.026 1.00 97.75 85 SER A O 1
ATOM 695 N N . ALA A 1 86 ? -11.543 -5.223 -3.209 1.00 98.38 86 ALA A N 1
ATOM 696 C CA . ALA A 1 86 ? -12.605 -5.206 -2.211 1.00 98.38 86 ALA A CA 1
ATOM 697 C C . ALA A 1 86 ? -11.970 -5.207 -0.813 1.00 98.38 86 ALA A C 1
ATOM 699 O O . ALA A 1 86 ? -11.029 -5.962 -0.558 1.00 98.38 86 ALA A O 1
ATOM 700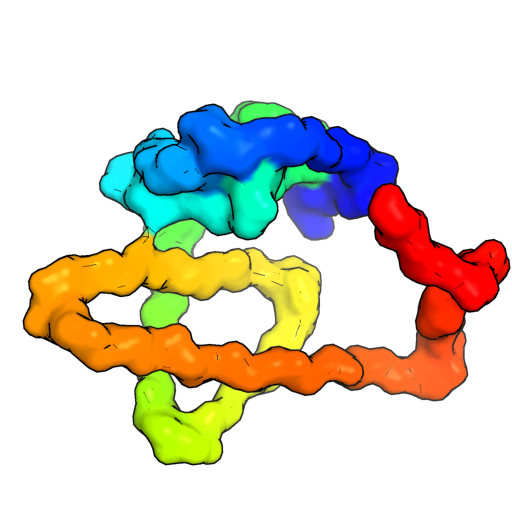 N N . ARG A 1 87 ? -12.464 -4.345 0.081 1.00 98.12 87 ARG A N 1
ATOM 701 C CA . ARG A 1 87 ? -11.942 -4.172 1.445 1.00 98.12 87 ARG A CA 1
ATOM 702 C C . ARG A 1 87 ? -12.986 -4.643 2.450 1.00 98.12 87 ARG A C 1
ATOM 704 O O . ARG A 1 87 ? -14.159 -4.319 2.306 1.00 98.12 87 ARG A O 1
ATOM 711 N N . TYR A 1 88 ? -12.546 -5.383 3.463 1.00 98.00 88 TYR A N 1
ATOM 712 C CA . TYR A 1 88 ? -13.418 -6.018 4.449 1.00 98.00 88 TYR A CA 1
ATOM 713 C C . TYR A 1 88 ? -12.968 -5.641 5.860 1.00 98.00 88 TYR A C 1
ATOM 715 O O . TYR A 1 88 ? -11.770 -5.606 6.137 1.00 98.00 88 TYR A O 1
ATOM 723 N N . VAL A 1 89 ? -13.928 -5.390 6.750 1.00 98.06 89 VAL A N 1
ATOM 724 C CA . VAL A 1 89 ? -13.703 -5.171 8.184 1.00 98.06 89 VAL A CA 1
ATOM 725 C C . VAL A 1 89 ? -14.757 -5.936 8.995 1.00 98.06 89 VAL A C 1
ATOM 727 O O . VAL A 1 89 ? -15.861 -6.152 8.489 1.00 98.06 89 VAL A O 1
ATOM 730 N N . PRO A 1 90 ? -14.457 -6.363 10.235 1.00 98.38 90 PRO A N 1
ATOM 731 C CA . PRO A 1 90 ? -15.471 -6.893 11.144 1.00 98.38 90 PRO A CA 1
ATOM 732 C C . PRO A 1 90 ? -16.575 -5.871 11.436 1.00 98.38 90 PRO A C 1
ATOM 734 O O . PRO A 1 90 ? -16.331 -4.667 11.427 1.00 98.38 90 PRO A O 1
ATOM 737 N N . THR A 1 91 ? -17.766 -6.347 11.801 1.00 98.12 91 THR A N 1
ATOM 738 C CA . THR A 1 91 ? -18.916 -5.492 12.160 1.00 98.12 91 THR A CA 1
ATOM 739 C C . THR A 1 91 ? -18.685 -4.625 13.400 1.00 98.12 91 THR A C 1
ATOM 741 O O . THR A 1 91 ? -19.414 -3.663 13.614 1.00 98.12 91 THR A O 1
ATOM 744 N N . SER A 1 92 ? -17.678 -4.944 14.216 1.00 98.06 92 SER A N 1
ATOM 745 C CA . SER A 1 92 ? -17.267 -4.133 15.365 1.00 98.06 92 SER A CA 1
ATOM 746 C C . SER A 1 92 ? -16.459 -2.887 14.986 1.00 98.06 92 SER A C 1
ATOM 748 O O . SER A 1 92 ? -16.274 -2.010 15.828 1.00 98.06 92 SER A O 1
ATOM 750 N N . VAL A 1 93 ? -15.958 -2.796 13.749 1.00 97.94 93 VAL A N 1
ATOM 751 C CA . VAL A 1 93 ? -15.191 -1.641 13.270 1.00 97.94 93 VAL A CA 1
ATOM 752 C C . VAL A 1 93 ? -16.147 -0.535 12.838 1.00 97.94 93 VAL A C 1
ATOM 754 O O . VAL A 1 93 ? -17.084 -0.765 12.077 1.00 97.94 93 VAL A O 1
ATOM 757 N N . GLN A 1 94 ? -15.886 0.688 13.296 1.00 95.94 94 GLN A N 1
ATOM 758 C CA . GLN A 1 94 ? -16.647 1.859 12.871 1.00 95.94 94 GLN A CA 1
ATOM 759 C C . GLN A 1 94 ? -16.210 2.279 11.465 1.00 95.94 94 GLN A C 1
ATOM 761 O O . GLN A 1 94 ? -15.055 2.640 11.246 1.00 95.94 94 GLN A O 1
ATOM 766 N N . VAL A 1 95 ? -17.141 2.240 10.514 1.00 94.38 95 VAL A N 1
ATOM 767 C CA . VAL A 1 95 ? -16.924 2.693 9.136 1.00 94.38 95 VAL A CA 1
ATOM 768 C C . VAL A 1 95 ? -17.447 4.124 9.020 1.00 94.38 95 VAL A C 1
ATOM 770 O O . VAL A 1 95 ? -18.629 4.356 9.253 1.00 94.38 95 VAL A O 1
ATOM 773 N N . TYR A 1 96 ? -16.561 5.067 8.684 1.00 92.69 96 TYR A N 1
ATOM 774 C CA . TYR A 1 96 ? -16.859 6.505 8.572 1.00 92.69 96 TYR A CA 1
ATOM 775 C C . TYR A 1 96 ? -17.510 7.129 9.827 1.00 92.69 96 TYR A C 1
ATOM 777 O O . TYR A 1 96 ? -18.584 7.729 9.742 1.00 92.69 96 TYR A O 1
ATOM 785 N N . PRO A 1 97 ? -16.886 7.013 11.017 1.00 93.88 97 PRO A N 1
ATOM 786 C CA . PRO A 1 97 ? -17.454 7.583 12.234 1.00 93.88 97 PRO A CA 1
ATOM 787 C C . PRO A 1 97 ? -17.548 9.111 12.146 1.00 93.88 97 PRO A C 1
ATOM 789 O O . PRO A 1 97 ? -16.558 9.786 11.881 1.00 93.88 97 PRO A O 1
ATOM 792 N N . GLY A 1 98 ? -18.742 9.657 12.391 1.00 92.38 98 GLY A N 1
ATOM 793 C CA . GLY A 1 98 ? -18.978 11.107 12.414 1.00 92.38 98 GLY A CA 1
ATOM 794 C C . GLY A 1 98 ? -18.976 11.791 11.043 1.00 92.38 98 GLY A C 1
ATOM 795 O O . GLY A 1 98 ? -19.033 13.016 10.992 1.00 92.38 98 GLY A O 1
ATOM 796 N N . VAL A 1 99 ? -18.931 11.028 9.948 1.00 90.44 99 VAL A N 1
ATOM 797 C CA . VAL A 1 99 ? -18.876 11.558 8.581 1.00 90.44 99 VAL A CA 1
ATOM 798 C C . VAL A 1 99 ? -20.179 11.234 7.853 1.00 90.44 99 VAL A C 1
ATOM 800 O O . VAL A 1 99 ? -20.561 10.072 7.742 1.00 90.44 99 VAL A O 1
ATOM 803 N N . SER A 1 100 ? -20.864 12.262 7.347 1.00 88.38 100 SER A N 1
ATOM 804 C CA . SER A 1 100 ? -22.086 12.118 6.536 1.00 88.38 100 SER A CA 1
ATOM 805 C C . SER A 1 100 ? -21.864 12.357 5.042 1.00 88.38 100 SER A C 1
ATOM 807 O O . SER A 1 100 ? -22.725 12.014 4.234 1.00 88.38 100 SER A O 1
ATOM 809 N N . GLU A 1 101 ? -20.729 12.944 4.668 1.00 86.06 101 GLU A N 1
ATOM 810 C CA . GLU A 1 101 ? -20.367 13.258 3.288 1.00 86.06 101 GLU A CA 1
ATOM 811 C C . GLU A 1 101 ? -18.862 13.083 3.064 1.00 86.06 101 GLU A C 1
ATOM 813 O O . GLU A 1 101 ? -18.067 13.180 3.994 1.00 86.06 101 GLU A O 1
ATOM 818 N N . VAL A 1 102 ? -18.470 12.808 1.824 1.00 77.00 102 VAL A N 1
ATOM 819 C CA . VAL A 1 102 ? -17.059 12.792 1.419 1.00 77.00 102 VAL A CA 1
ATOM 820 C C . VAL A 1 102 ? -16.694 14.215 0.986 1.00 77.00 102 VAL A C 1
ATOM 822 O O . VAL A 1 102 ? -17.449 14.802 0.209 1.00 77.00 102 VAL A O 1
ATOM 825 N N . GLU A 1 103 ? -15.583 14.770 1.489 1.00 65.12 103 GLU A N 1
ATOM 826 C CA . GLU A 1 103 ? -15.064 16.084 1.060 1.00 65.12 103 GLU A CA 1
ATOM 827 C C . GLU A 1 103 ? -15.017 16.174 -0.478 1.00 65.12 103 GLU A C 1
ATOM 829 O O . GLU A 1 103 ? -14.565 15.240 -1.146 1.00 65.12 103 GLU A O 1
ATOM 834 N N . LYS A 1 104 ? -15.543 17.282 -1.021 1.00 44.06 104 LYS A N 1
ATOM 835 C CA . LYS A 1 104 ? -15.635 17.559 -2.464 1.00 44.06 104 LYS A CA 1
ATOM 836 C C . LYS A 1 104 ? -14.358 18.159 -3.031 1.00 44.06 104 LYS A C 1
ATOM 838 O O . LYS A 1 104 ? -13.774 19.034 -2.357 1.00 44.06 104 LYS A O 1
#

pLDDT: mean 91.48, std 8.11, range [44.06, 98.62]